Protein AF-A0A2W1ARH2-F1 (afdb_monomer_lite)

pLDDT: mean 87.0, std 13.5, range [40.72, 97.12]

Foldseek 3Di:
DDDDPVLDPDDDDDDDPDPWDWDADVPRTQDICVVVVDDDDPVVSVVSSVVVSVVVVVVVVD

Secondary structure (DSSP, 8-state):
----GGG---------STT--EEEETTEEEEEHHHHSSPPPHHHHHHHHHHHHHHHHHTS--

Sequence (62 aa):
MSLCSWDISGISLIPADGGAFEVSVGYKLMYSKLETGKFPDESILVDEIRSELLTQRGQIDL

Radius of gyration: 13.02 Å; chains: 1; bounding box: 37×26×27 Å

Structure (mmCIF, N/CA/C/O backbone):
dat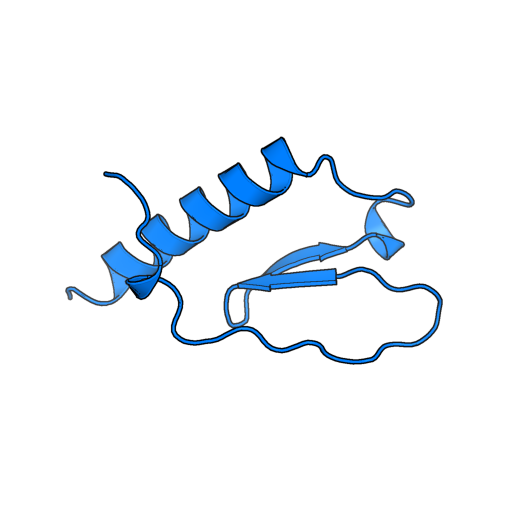a_AF-A0A2W1ARH2-F1
#
_entry.id   AF-A0A2W1ARH2-F1
#
loop_
_atom_site.group_PDB
_atom_site.id
_atom_site.type_symbol
_atom_site.label_atom_id
_atom_site.label_alt_id
_atom_site.label_comp_id
_atom_site.label_asym_id
_atom_site.label_entity_id
_atom_site.label_seq_id
_atom_site.pdbx_PDB_ins_code
_atom_site.Cartn_x
_atom_site.Cartn_y
_atom_site.Cartn_z
_atom_site.occupancy
_atom_site.B_iso_or_equiv
_atom_site.auth_seq_id
_atom_site.auth_comp_id
_atom_site.auth_asym_id
_atom_site.auth_atom_id
_atom_site.pdbx_PDB_model_num
ATOM 1 N N . MET A 1 1 ? 19.512 4.777 -6.875 1.00 55.53 1 MET A N 1
ATOM 2 C CA . MET A 1 1 ? 18.994 4.454 -8.224 1.00 55.53 1 MET A CA 1
ATOM 3 C C . MET A 1 1 ? 17.584 5.007 -8.336 1.00 55.53 1 MET A C 1
ATOM 5 O O . MET A 1 1 ? 16.860 4.938 -7.352 1.00 55.53 1 MET A O 1
ATOM 9 N N . SER A 1 2 ? 17.217 5.608 -9.470 1.00 62.62 2 SER A N 1
ATOM 10 C CA . SER A 1 2 ? 15.843 6.084 -9.675 1.00 62.62 2 SER A CA 1
ATOM 11 C C . SER A 1 2 ? 14.954 4.917 -10.089 1.00 62.62 2 SER A C 1
ATOM 13 O O . SER A 1 2 ? 15.333 4.146 -10.963 1.00 62.62 2 SER A O 1
ATOM 15 N N . LEU A 1 3 ? 13.788 4.817 -9.461 1.00 62.50 3 LEU A N 1
ATOM 16 C CA . LEU A 1 3 ? 12.699 3.933 -9.873 1.00 62.50 3 LEU A CA 1
ATOM 17 C C . LEU A 1 3 ? 12.117 4.441 -11.198 1.00 62.50 3 LEU A C 1
ATOM 19 O O . LEU A 1 3 ? 11.805 5.632 -11.304 1.00 62.50 3 LEU A O 1
ATOM 23 N N . CYS A 1 4 ? 12.032 3.567 -12.193 1.00 66.75 4 CYS A N 1
ATOM 24 C CA . CYS A 1 4 ? 11.471 3.856 -13.507 1.00 66.75 4 CYS A CA 1
ATOM 25 C C . CYS A 1 4 ? 10.085 3.211 -13.620 1.00 66.75 4 CYS A C 1
ATOM 27 O O . CYS A 1 4 ? 9.776 2.256 -12.913 1.00 66.75 4 CYS A O 1
ATOM 29 N N . SER A 1 5 ? 9.242 3.684 -14.542 1.00 69.06 5 SER A N 1
ATOM 30 C CA . SER A 1 5 ? 7.916 3.080 -14.770 1.00 69.06 5 SER A CA 1
ATOM 31 C C . SER A 1 5 ? 7.982 1.591 -15.141 1.00 69.06 5 SER A C 1
ATOM 33 O O . SER A 1 5 ? 7.023 0.866 -14.910 1.00 69.06 5 SER A O 1
ATOM 35 N N . TRP A 1 6 ? 9.120 1.130 -15.669 1.00 76.31 6 TRP A N 1
ATOM 36 C CA . TRP A 1 6 ? 9.368 -0.270 -16.018 1.00 76.31 6 TRP A CA 1
ATOM 37 C C . TRP A 1 6 ? 9.675 -1.184 -14.819 1.00 76.31 6 TRP A C 1
ATOM 39 O O . TRP A 1 6 ? 9.667 -2.398 -14.983 1.00 76.31 6 TRP A O 1
ATOM 49 N N . ASP A 1 7 ? 9.916 -0.650 -13.617 1.00 81.12 7 ASP A N 1
ATOM 50 C CA . ASP A 1 7 ? 10.098 -1.483 -12.415 1.00 81.12 7 ASP A CA 1
ATOM 51 C C . ASP A 1 7 ? 8.758 -2.059 -11.894 1.00 81.12 7 ASP A C 1
ATOM 53 O O . ASP A 1 7 ? 8.752 -2.879 -10.980 1.00 81.12 7 ASP A O 1
ATOM 57 N N . ILE A 1 8 ? 7.614 -1.658 -12.470 1.00 87.06 8 ILE A N 1
ATOM 58 C CA . ILE A 1 8 ? 6.273 -2.106 -12.070 1.00 87.06 8 ILE A CA 1
ATOM 59 C C . ILE A 1 8 ? 5.644 -2.890 -13.223 1.00 87.06 8 ILE A C 1
ATOM 61 O O . ILE A 1 8 ? 5.292 -2.321 -14.254 1.00 87.06 8 ILE A O 1
ATOM 65 N N . SER A 1 9 ? 5.460 -4.201 -13.045 1.00 88.38 9 SER A N 1
ATOM 66 C CA . SER A 1 9 ? 4.872 -5.056 -14.089 1.00 88.38 9 SER A CA 1
ATOM 67 C C . SER A 1 9 ? 3.390 -4.772 -14.347 1.00 88.38 9 SER A C 1
ATOM 69 O O . SER A 1 9 ? 2.891 -5.032 -15.438 1.00 88.38 9 SER A O 1
ATOM 71 N N . GLY A 1 10 ? 2.672 -4.251 -13.353 1.00 91.12 10 GLY A N 1
ATOM 72 C CA . GLY A 1 10 ? 1.265 -3.903 -13.483 1.00 91.12 10 GLY A CA 1
ATOM 73 C C . GLY A 1 10 ? 0.676 -3.382 -12.181 1.00 91.12 10 GLY A C 1
ATOM 74 O O . GLY A 1 10 ? 1.242 -3.564 -11.105 1.00 91.12 10 GLY A O 1
ATOM 75 N N . ILE A 1 11 ? -0.480 -2.732 -12.294 1.00 92.62 11 ILE A N 1
ATOM 76 C CA . ILE A 1 11 ? -1.263 -2.233 -11.164 1.00 92.62 11 ILE A CA 1
ATOM 77 C C . ILE A 1 11 ? -2.645 -2.867 -11.256 1.00 92.62 11 ILE A C 1
ATOM 79 O O . ILE A 1 11 ? -3.265 -2.857 -12.319 1.00 92.62 11 ILE A O 1
ATOM 83 N N . SER A 1 12 ? -3.120 -3.419 -10.143 1.00 94.69 12 SER A N 1
ATOM 84 C CA . SER A 1 12 ? -4.472 -3.962 -10.022 1.00 94.69 12 SER A CA 1
ATOM 85 C C . SER A 1 12 ? -5.253 -3.161 -8.993 1.00 94.69 12 SER A C 1
ATOM 87 O O . SER A 1 12 ? -4.762 -2.914 -7.895 1.00 94.69 12 SER A O 1
ATOM 89 N N . LEU A 1 13 ? -6.475 -2.773 -9.349 1.00 95.50 13 LEU A N 1
ATOM 90 C CA . LEU A 1 13 ? -7.436 -2.190 -8.419 1.00 95.50 13 LEU A CA 1
ATOM 91 C C . LEU A 1 13 ? -8.405 -3.292 -8.010 1.00 95.50 13 LEU A C 1
ATOM 93 O O . LEU A 1 13 ? -9.171 -3.783 -8.838 1.00 95.50 13 LEU A O 1
ATOM 97 N N . ILE A 1 14 ? -8.335 -3.699 -6.747 1.00 93.94 14 ILE A N 1
ATOM 98 C CA . ILE A 1 14 ? -9.178 -4.755 -6.189 1.00 93.94 14 ILE A CA 1
ATOM 99 C C . ILE A 1 14 ? -10.311 -4.067 -5.417 1.00 93.94 14 ILE A C 1
ATOM 101 O O . ILE A 1 14 ? -10.028 -3.387 -4.430 1.00 93.94 14 ILE A O 1
ATOM 105 N N . PRO A 1 15 ? -11.579 -4.182 -5.859 1.00 94.06 15 PRO A N 1
ATOM 106 C CA . PRO A 1 15 ? -12.709 -3.669 -5.098 1.00 94.06 15 PRO A CA 1
ATOM 107 C C . PRO A 1 15 ? -12.781 -4.358 -3.735 1.00 94.06 15 PRO A C 1
ATOM 109 O O . PRO A 1 15 ? -12.617 -5.574 -3.648 1.00 94.06 15 PRO A O 1
ATOM 112 N N . ALA A 1 16 ? -13.048 -3.582 -2.691 1.00 93.25 16 ALA A N 1
A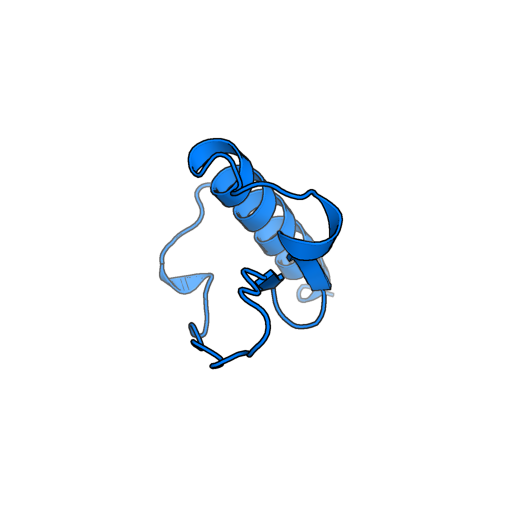TOM 113 C CA . ALA A 1 16 ? -13.159 -4.078 -1.330 1.00 93.25 16 ALA A CA 1
ATOM 114 C C . ALA A 1 16 ? -14.298 -3.374 -0.583 1.00 93.25 16 ALA A C 1
ATOM 116 O O . ALA A 1 16 ? -14.665 -2.237 -0.894 1.00 93.25 16 ALA A O 1
ATOM 117 N N . ASP A 1 17 ? -14.839 -4.064 0.415 1.00 92.69 17 ASP A N 1
ATOM 118 C CA . ASP A 1 17 ? -15.905 -3.576 1.283 1.00 92.69 17 ASP A CA 1
ATOM 119 C C . ASP A 1 17 ? -15.355 -2.888 2.546 1.00 92.69 17 ASP A C 1
ATOM 121 O O . ASP A 1 17 ? -14.150 -2.806 2.784 1.00 92.69 17 ASP A O 1
ATOM 125 N N . GLY A 1 18 ? -16.253 -2.350 3.377 1.00 91.88 18 GLY A N 1
ATOM 126 C CA . GLY A 1 18 ? -15.901 -1.849 4.713 1.00 91.88 18 GLY A CA 1
ATOM 127 C C . GLY A 1 18 ? -15.071 -0.561 4.731 1.00 91.88 18 GLY A C 1
ATOM 128 O O . GLY A 1 18 ? -14.525 -0.198 5.769 1.00 91.88 18 GLY A O 1
ATOM 129 N N . GLY A 1 19 ? -14.971 0.145 3.601 1.00 91.88 19 GLY A N 1
ATOM 130 C CA . GLY A 1 19 ? -14.167 1.366 3.494 1.00 91.88 19 GLY A CA 1
ATOM 131 C C . GLY A 1 19 ? -12.657 1.109 3.505 1.00 91.88 19 GLY A C 1
ATOM 132 O O . GLY A 1 19 ? -11.894 2.017 3.865 1.00 91.88 19 GLY A O 1
ATOM 133 N N . ALA A 1 20 ? -12.251 -0.108 3.130 1.00 95.75 20 ALA A N 1
ATOM 134 C CA . ALA A 1 20 ? -10.863 -0.519 3.024 1.00 95.75 20 ALA A CA 1
ATOM 135 C C . ALA A 1 20 ? -10.092 0.352 2.022 1.00 95.75 20 ALA A C 1
ATOM 137 O O . ALA A 1 20 ? -10.565 0.674 0.932 1.00 95.75 20 ALA A O 1
ATOM 138 N N . PHE A 1 21 ? -8.881 0.729 2.418 1.00 95.62 21 PHE A N 1
ATOM 139 C CA . PHE A 1 21 ? -7.871 1.272 1.525 1.00 95.62 21 PHE A CA 1
ATOM 140 C C . PHE A 1 21 ? -6.565 0.585 1.887 1.00 95.62 21 PHE A C 1
ATOM 142 O O . PHE A 1 21 ? -5.999 0.838 2.955 1.00 95.62 21 PHE A O 1
ATOM 149 N N . GLU A 1 22 ? -6.143 -0.324 1.021 1.00 96.25 22 GLU A N 1
ATOM 150 C CA . GLU A 1 22 ? -5.010 -1.203 1.264 1.00 96.25 22 GLU A CA 1
ATOM 151 C C . GLU A 1 22 ? -4.091 -1.181 0.056 1.00 96.25 22 GLU A C 1
ATOM 153 O O . GLU A 1 22 ? -4.543 -1.173 -1.091 1.00 96.25 22 GLU A O 1
ATOM 158 N N . VAL A 1 23 ? -2.791 -1.137 0.323 1.00 96.62 23 VAL A N 1
ATOM 159 C CA . VAL A 1 23 ? -1.768 -1.099 -0.719 1.00 96.62 23 VAL A CA 1
ATOM 160 C C . VAL A 1 23 ? -0.768 -2.200 -0.439 1.00 96.62 23 VAL A C 1
ATOM 162 O O . VAL A 1 23 ? -0.241 -2.301 0.667 1.00 96.62 23 VAL A O 1
ATOM 165 N N . SER A 1 24 ? -0.523 -3.030 -1.448 1.00 95.38 24 SER A N 1
ATOM 166 C CA . SER A 1 24 ? 0.413 -4.149 -1.381 1.00 95.38 24 SER A CA 1
ATOM 167 C C . SER A 1 24 ? 1.371 -4.118 -2.566 1.00 95.38 24 SER A C 1
ATOM 169 O O . SER A 1 24 ? 0.987 -3.730 -3.669 1.00 95.38 24 SER A O 1
ATOM 171 N N . VAL A 1 25 ? 2.610 -4.556 -2.342 1.00 93.69 25 VAL A N 1
ATOM 172 C CA . VAL A 1 25 ? 3.612 -4.781 -3.391 1.00 93.69 25 VAL A CA 1
ATOM 173 C C . VAL A 1 25 ? 3.834 -6.286 -3.500 1.00 93.69 25 VAL A C 1
ATOM 175 O O . VAL A 1 25 ? 4.395 -6.917 -2.600 1.00 93.69 25 VAL A O 1
ATOM 178 N N . GLY A 1 26 ? 3.328 -6.880 -4.583 1.00 90.62 26 GLY A N 1
ATOM 179 C CA . GLY A 1 26 ? 3.244 -8.334 -4.712 1.00 90.62 26 GLY A CA 1
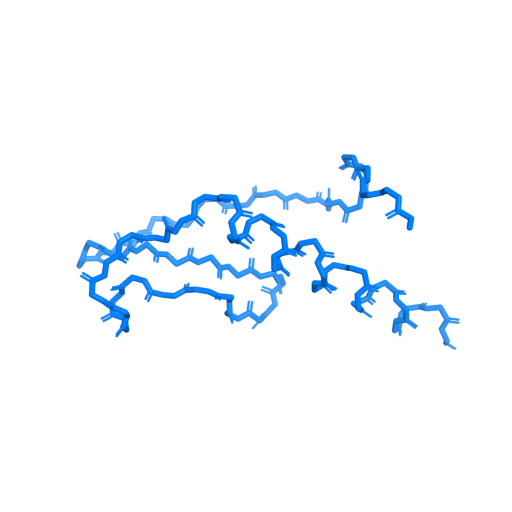ATOM 180 C C . GLY A 1 26 ? 2.364 -8.922 -3.607 1.00 90.62 26 GLY A C 1
ATOM 181 O O . GLY A 1 26 ? 1.183 -8.598 -3.514 1.00 90.62 26 GLY A O 1
ATOM 182 N N . TYR A 1 27 ? 2.954 -9.759 -2.755 1.00 90.25 27 TYR A N 1
ATOM 183 C CA . TYR A 1 27 ? 2.268 -10.398 -1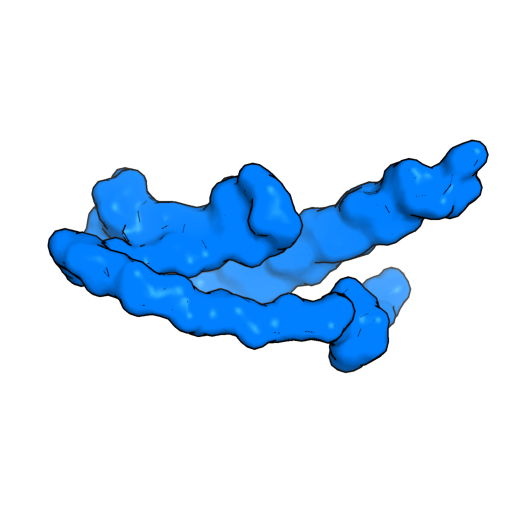.624 1.00 90.25 27 TYR A CA 1
ATOM 184 C C . TYR A 1 27 ? 2.468 -9.670 -0.287 1.00 90.25 27 TYR A C 1
ATOM 186 O O . TYR A 1 27 ? 1.967 -10.130 0.738 1.00 90.25 27 TYR A O 1
ATOM 194 N N . LYS A 1 28 ? 3.216 -8.560 -0.268 1.00 94.56 28 LYS A N 1
ATOM 195 C CA . LYS A 1 28 ? 3.513 -7.816 0.957 1.00 94.56 28 LYS A CA 1
ATOM 196 C C . LYS A 1 28 ? 2.546 -6.650 1.129 1.00 94.56 28 LYS A C 1
ATOM 198 O O . LYS A 1 28 ? 2.518 -5.749 0.291 1.00 94.56 28 LYS A O 1
ATOM 203 N N . LEU A 1 29 ? 1.808 -6.647 2.238 1.00 95.62 29 LEU A N 1
ATOM 204 C CA . LEU A 1 29 ? 0.979 -5.519 2.656 1.00 95.62 29 LEU A CA 1
ATOM 205 C C . LEU A 1 29 ? 1.876 -4.358 3.104 1.00 95.62 29 LEU A C 1
ATOM 207 O O . LEU A 1 29 ? 2.675 -4.507 4.027 1.00 95.62 29 LEU A O 1
ATOM 211 N N . MET A 1 30 ? 1.742 -3.214 2.439 1.00 96.06 30 MET A N 1
ATOM 212 C CA . MET A 1 30 ? 2.495 -1.991 2.739 1.00 96.06 30 MET A CA 1
ATOM 213 C C . MET A 1 30 ? 1.689 -1.038 3.619 1.00 96.06 30 MET A C 1
ATOM 215 O O . MET A 1 30 ? 2.253 -0.307 4.428 1.00 96.06 30 MET A O 1
ATOM 219 N N . TYR A 1 31 ? 0.364 -1.028 3.452 1.00 97.12 31 TYR A N 1
ATOM 220 C CA . TYR A 1 31 ? -0.527 -0.152 4.200 1.00 97.12 31 TYR A CA 1
ATOM 221 C C . TYR A 1 31 ? -1.933 -0.735 4.310 1.00 97.12 31 TYR A C 1
ATOM 223 O O . TYR A 1 31 ? -2.466 -1.216 3.310 1.00 97.12 31 TYR A O 1
ATOM 231 N N . SER A 1 32 ? -2.564 -0.580 5.478 1.00 96.69 32 SER A N 1
ATOM 232 C CA . SER A 1 32 ? -4.005 -0.772 5.651 1.00 96.69 32 SER A CA 1
ATOM 233 C C . SER A 1 32 ? -4.619 0.382 6.435 1.00 96.69 32 SER A C 1
ATOM 235 O O . SER A 1 32 ? -4.308 0.613 7.604 1.00 96.69 32 SER A O 1
ATOM 237 N N . LYS A 1 33 ? -5.550 1.099 5.801 1.00 96.56 33 LYS A N 1
ATOM 238 C CA . LYS A 1 33 ? -6.353 2.135 6.463 1.00 96.56 33 LYS A CA 1
ATOM 239 C C . LYS A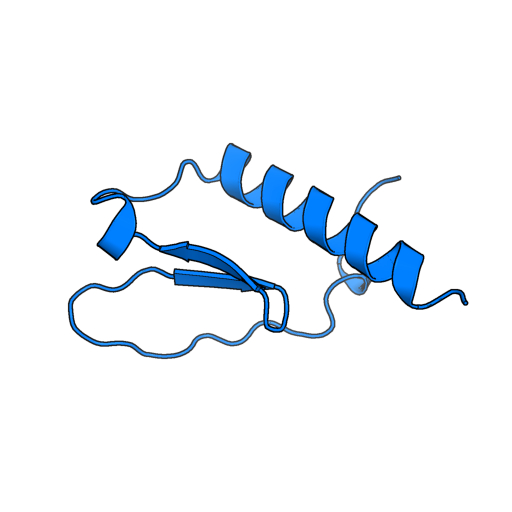 1 33 ? -7.204 1.567 7.596 1.00 96.56 33 LYS A C 1
ATOM 241 O O . LYS A 1 33 ? -7.510 2.293 8.538 1.00 96.56 33 LYS A O 1
ATOM 246 N N . LEU A 1 34 ? -7.623 0.306 7.500 1.00 95.56 34 LEU A N 1
ATOM 247 C CA . LEU A 1 34 ? -8.428 -0.318 8.549 1.00 95.56 34 LEU A CA 1
ATOM 248 C C . LEU A 1 34 ? -7.604 -0.522 9.824 1.00 95.56 34 LEU A C 1
ATOM 250 O O . LEU A 1 34 ? -8.130 -0.326 10.916 1.00 95.56 34 LEU A O 1
ATOM 254 N N . GLU A 1 35 ? -6.311 -0.827 9.688 1.00 96.19 35 GLU A N 1
ATOM 255 C CA . GLU A 1 35 ? -5.388 -0.944 10.821 1.00 96.19 35 GLU A CA 1
ATOM 256 C C . GLU A 1 35 ? -4.978 0.423 11.386 1.00 96.19 35 GLU A C 1
ATOM 258 O O . GLU A 1 35 ? -4.940 0.613 12.601 1.00 96.19 35 GLU A O 1
ATOM 263 N N . THR A 1 36 ? -4.680 1.399 10.523 1.00 94.88 36 THR A N 1
ATOM 264 C CA . THR A 1 36 ? -4.192 2.722 10.959 1.00 94.88 36 THR A CA 1
ATOM 265 C C . THR A 1 36 ? -5.308 3.690 11.356 1.00 94.88 36 THR A C 1
ATOM 267 O O . THR A 1 36 ? -5.043 4.706 12.004 1.00 94.88 36 THR A O 1
ATOM 270 N N . GLY A 1 37 ? -6.540 3.428 10.916 1.00 96.88 37 GLY A N 1
ATOM 271 C CA . GLY A 1 37 ? -7.705 4.295 11.087 1.00 96.88 37 GLY A CA 1
ATOM 272 C C . GLY A 1 37 ? -7.681 5.584 10.256 1.00 96.88 37 GLY A C 1
ATOM 273 O O . GLY A 1 37 ? -8.562 6.428 10.422 1.00 96.88 37 GLY A O 1
ATOM 274 N N . LYS A 1 38 ? -6.696 5.781 9.372 1.00 95.94 38 LYS A N 1
ATOM 275 C CA . LYS A 1 38 ? -6.541 7.010 8.576 1.00 95.94 38 LYS A CA 1
ATOM 276 C C . LYS A 1 38 ? -6.055 6.711 7.163 1.00 95.94 38 LYS A C 1
ATOM 278 O O . LYS A 1 38 ? -5.638 5.602 6.866 1.00 95.94 38 LYS A O 1
ATOM 283 N N . PHE A 1 39 ? -6.147 7.695 6.275 1.00 96.25 39 PHE A N 1
ATOM 284 C CA . PHE A 1 39 ? -5.480 7.608 4.977 1.00 96.25 39 PHE A 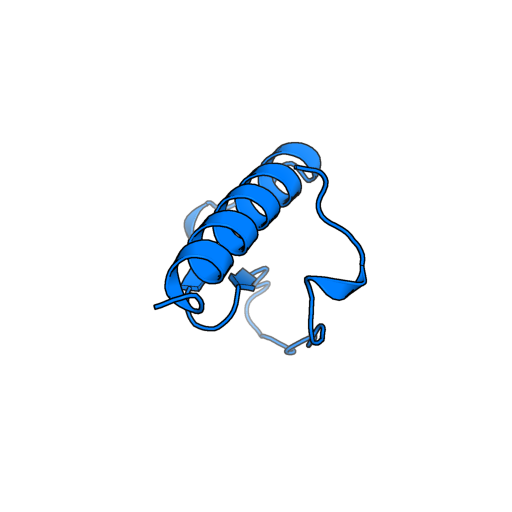CA 1
ATOM 285 C C . PHE A 1 39 ? -3.967 7.837 5.138 1.00 96.25 39 PHE A C 1
ATOM 287 O O . PHE A 1 39 ? -3.552 8.511 6.091 1.00 96.25 39 PHE A O 1
ATOM 294 N N . PRO A 1 40 ? -3.140 7.257 4.252 1.00 95.25 40 PRO A N 1
ATOM 295 C CA . PRO A 1 40 ? -1.699 7.457 4.284 1.00 95.25 40 PRO A CA 1
ATOM 296 C C . PRO A 1 40 ? -1.337 8.885 3.869 1.00 95.25 40 PRO A C 1
ATOM 298 O O . PRO A 1 40 ? -2.096 9.551 3.167 1.00 95.25 40 PRO A O 1
ATOM 301 N N . ASP A 1 41 ? -0.144 9.323 4.264 1.00 96.94 41 ASP A N 1
ATOM 302 C CA . ASP A 1 41 ? 0.521 10.409 3.549 1.00 96.94 41 ASP A CA 1
ATOM 303 C C . ASP A 1 41 ? 1.035 9.857 2.215 1.00 96.94 41 ASP A C 1
ATOM 305 O O . ASP A 1 41 ? 1.742 8.845 2.185 1.00 96.94 41 ASP A O 1
ATOM 309 N N . GLU A 1 42 ? 0.639 10.493 1.115 1.00 93.75 42 GLU A N 1
ATOM 310 C CA . GLU A 1 42 ? 0.924 10.005 -0.235 1.00 93.75 42 GLU A CA 1
ATOM 311 C C . GLU A 1 42 ? 2.427 9.959 -0.522 1.00 93.75 42 GLU A C 1
ATOM 313 O O . GLU A 1 42 ? 2.905 8.996 -1.120 1.00 93.75 42 GLU A O 1
ATOM 318 N N . SER A 1 43 ? 3.180 10.962 -0.061 1.00 94.19 43 SER A N 1
ATOM 319 C CA . SER A 1 43 ? 4.618 11.047 -0.332 1.00 94.19 43 SER A CA 1
ATOM 320 C C . SER A 1 43 ? 5.362 9.947 0.416 1.00 94.19 43 SER A C 1
ATOM 322 O O . SER A 1 43 ? 6.148 9.215 -0.182 1.00 94.19 43 SER A O 1
ATOM 324 N N . ILE A 1 44 ? 5.037 9.762 1.700 1.00 94.69 44 ILE A N 1
ATOM 325 C CA . ILE A 1 44 ? 5.640 8.712 2.529 1.00 94.69 44 ILE A CA 1
ATOM 326 C C . ILE A 1 44 ? 5.324 7.324 1.963 1.00 94.69 44 ILE A C 1
ATOM 328 O O . ILE A 1 44 ? 6.221 6.493 1.844 1.00 94.69 44 ILE A O 1
ATOM 332 N N . LEU A 1 45 ? 4.070 7.060 1.579 1.00 94.69 45 LEU A N 1
ATOM 333 C CA . LEU A 1 45 ? 3.692 5.749 1.049 1.00 94.69 45 LEU A CA 1
ATOM 334 C C . LEU A 1 45 ? 4.412 5.433 -0.270 1.00 94.69 45 LEU A C 1
ATOM 336 O O . LEU A 1 45 ? 4.821 4.294 -0.489 1.00 94.69 45 LEU A O 1
ATOM 340 N N . VAL A 1 46 ? 4.595 6.428 -1.140 1.00 92.44 46 VAL A N 1
ATOM 341 C CA . VAL A 1 46 ? 5.346 6.259 -2.391 1.00 92.44 46 VAL A CA 1
ATOM 342 C C . VAL A 1 46 ? 6.822 5.956 -2.123 1.00 92.44 46 VAL A C 1
ATOM 344 O O . VAL A 1 46 ? 7.381 5.077 -2.786 1.00 92.44 46 VAL A O 1
ATOM 347 N N . ASP A 1 47 ? 7.451 6.627 -1.156 1.00 92.56 47 ASP A N 1
ATOM 348 C CA . ASP A 1 47 ? 8.837 6.339 -0.765 1.00 92.56 47 ASP A CA 1
ATOM 349 C C . ASP A 1 47 ? 8.993 4.918 -0.194 1.00 92.56 47 ASP A C 1
ATOM 351 O O . ASP A 1 47 ? 9.919 4.198 -0.578 1.00 92.56 47 ASP A O 1
ATOM 355 N N . GLU A 1 48 ? 8.048 4.461 0.631 1.00 93.75 48 GLU A N 1
ATOM 356 C CA . GLU A 1 48 ? 8.039 3.092 1.167 1.00 93.75 48 GLU A CA 1
ATOM 357 C C . GLU A 1 48 ? 7.867 2.040 0.059 1.00 93.75 48 GLU A C 1
ATOM 359 O O . GLU A 1 48 ? 8.612 1.059 0.004 1.00 93.75 48 GLU A O 1
ATOM 364 N N . ILE A 1 49 ? 6.937 2.260 -0.880 1.00 92.62 49 ILE A N 1
ATOM 365 C CA . ILE A 1 49 ? 6.750 1.386 -2.052 1.00 92.62 49 ILE A CA 1
ATOM 366 C C . ILE A 1 49 ? 8.031 1.329 -2.887 1.00 92.62 49 ILE A C 1
ATOM 368 O O . ILE A 1 49 ? 8.438 0.257 -3.338 1.00 92.62 49 ILE A O 1
ATOM 372 N N . ARG A 1 50 ? 8.698 2.471 -3.083 1.00 90.62 50 ARG A N 1
ATOM 373 C CA . ARG A 1 50 ? 9.965 2.537 -3.817 1.00 90.62 50 ARG A CA 1
ATOM 374 C C . ARG A 1 50 ? 11.066 1.744 -3.120 1.00 90.62 50 ARG A C 1
ATOM 376 O O . ARG A 1 50 ? 11.793 1.015 -3.794 1.00 90.62 50 ARG A O 1
ATOM 383 N N . SER A 1 51 ? 11.189 1.887 -1.805 1.00 90.44 51 SER A N 1
ATOM 384 C CA . SER A 1 51 ? 12.152 1.138 -0.993 1.00 90.44 51 SER A CA 1
ATOM 385 C C . SER A 1 51 ? 11.920 -0.374 -1.107 1.00 90.44 51 SER A C 1
ATOM 387 O O . SER A 1 51 ? 12.857 -1.148 -1.329 1.00 90.44 51 SER A O 1
ATOM 389 N N . GLU A 1 52 ? 10.656 -0.798 -1.066 1.00 91.50 52 GLU A N 1
ATOM 390 C CA . GLU A 1 52 ? 10.287 -2.206 -1.195 1.00 91.50 52 GLU A CA 1
ATOM 391 C C . GLU A 1 52 ? 10.595 -2.781 -2.578 1.00 91.50 52 GLU A C 1
ATOM 393 O O . GLU A 1 52 ? 11.181 -3.858 -2.680 1.00 91.50 52 GLU A O 1
ATOM 398 N N . LEU A 1 53 ? 10.264 -2.058 -3.650 1.00 88.62 53 LEU A N 1
ATOM 399 C CA . LEU A 1 53 ? 10.549 -2.504 -5.016 1.00 88.62 53 LEU A CA 1
ATOM 400 C C . LEU A 1 53 ? 12.057 -2.668 -5.259 1.00 88.62 53 LEU A C 1
ATOM 402 O O . LEU A 1 53 ? 12.483 -3.642 -5.880 1.00 88.62 53 LEU A O 1
ATOM 406 N N . LEU A 1 54 ? 12.882 -1.761 -4.722 1.00 86.88 54 LEU A N 1
ATOM 407 C CA . LEU A 1 54 ? 14.344 -1.887 -4.780 1.00 86.88 54 LEU A CA 1
ATOM 408 C C . LEU A 1 54 ? 14.851 -3.108 -3.999 1.00 86.88 54 LEU A C 1
ATOM 410 O O . LEU A 1 54 ? 15.787 -3.771 -4.445 1.00 86.88 54 LEU A O 1
ATOM 414 N N . THR A 1 55 ? 14.219 -3.423 -2.866 1.00 86.44 55 THR A N 1
ATOM 415 C CA . THR A 1 55 ? 14.546 -4.606 -2.058 1.00 86.44 55 THR A CA 1
ATOM 416 C C . THR A 1 55 ? 14.238 -5.898 -2.815 1.00 86.44 55 THR A C 1
ATOM 418 O O . THR A 1 55 ? 15.103 -6.765 -2.924 1.00 86.44 55 THR A O 1
ATOM 421 N N . GLN A 1 56 ? 13.041 -6.008 -3.402 1.00 82.56 56 GLN A N 1
ATOM 422 C CA . GLN A 1 56 ? 12.627 -7.199 -4.154 1.00 82.56 56 GLN A CA 1
ATOM 423 C C . GLN A 1 56 ? 13.459 -7.401 -5.427 1.00 82.56 56 GLN A C 1
ATOM 425 O O . GLN A 1 56 ? 13.758 -8.537 -5.795 1.00 82.56 56 GLN A O 1
ATOM 430 N N . ARG A 1 57 ? 13.907 -6.312 -6.066 1.00 76.69 57 ARG A N 1
ATOM 431 C CA . ARG A 1 57 ? 14.806 -6.373 -7.225 1.00 76.69 57 ARG A CA 1
ATOM 432 C C . ARG A 1 57 ? 16.166 -6.988 -6.886 1.00 76.69 57 ARG A C 1
ATOM 434 O O . ARG A 1 57 ? 16.656 -7.812 -7.641 1.00 76.69 57 ARG A O 1
ATOM 441 N N . GLY A 1 58 ? 16.753 -6.664 -5.734 1.00 66.56 58 GLY A N 1
ATOM 442 C CA . GLY A 1 58 ? 18.024 -7.272 -5.317 1.00 66.56 58 GLY A CA 1
ATOM 443 C C . GLY A 1 58 ? 17.945 -8.784 -5.057 1.00 66.56 58 GLY A C 1
ATOM 444 O O . GLY A 1 58 ? 18.978 -9.443 -4.982 1.00 66.56 58 GLY A O 1
ATOM 445 N N . GLN A 1 59 ? 16.736 -9.336 -4.922 1.00 58.03 59 GLN A N 1
ATOM 446 C CA . GLN A 1 59 ? 16.500 -10.741 -4.596 1.00 58.03 59 GLN A CA 1
ATOM 447 C C . GLN A 1 59 ? 16.286 -11.630 -5.835 1.00 58.03 59 GLN A C 1
ATOM 449 O O . GLN A 1 59 ? 16.332 -12.850 -5.706 1.00 58.03 59 GLN A O 1
ATOM 454 N N . ILE A 1 60 ? 16.077 -11.038 -7.019 1.00 53.88 60 ILE A N 1
ATOM 455 C CA . ILE A 1 60 ? 15.896 -11.759 -8.296 1.00 53.88 60 ILE A CA 1
ATOM 456 C C . ILE A 1 60 ? 17.188 -11.882 -9.126 1.00 53.88 60 ILE A C 1
ATOM 458 O O . ILE A 1 60 ? 17.191 -12.581 -10.134 1.00 53.88 60 ILE A O 1
ATOM 462 N N . ASP A 1 61 ? 18.270 -11.216 -8.711 1.00 52.44 61 ASP A N 1
ATOM 463 C CA . ASP A 1 61 ? 19.589 -11.229 -9.368 1.00 52.44 61 ASP A CA 1
ATOM 464 C C . ASP A 1 61 ? 20.553 -12.312 -8.794 1.00 52.44 61 ASP A C 1
ATOM 466 O O . ASP A 1 61 ? 21.773 -12.203 -8.948 1.00 52.44 61 ASP A O 1
ATOM 470 N N . LEU A 1 62 ? 20.028 -13.357 -8.130 1.00 40.72 62 LEU A N 1
ATOM 471 C CA . LEU A 1 62 ? 20.760 -14.522 -7.584 1.00 40.72 62 LEU A CA 1
ATOM 472 C C . LEU A 1 62 ? 20.212 -15.839 -8.147 1.00 40.72 62 LEU A C 1
ATOM 474 O O . LEU A 1 62 ? 21.033 -16.764 -8.346 1.00 40.72 62 LEU A O 1
#